Protein AF-A0A7D9LMX1-F1 (afdb_monomer_lite)

Radius of gyration: 12.06 Å; chains: 1; bounding box: 26×20×35 Å

Structure (mmCIF, N/CA/C/O backbone):
data_AF-A0A7D9LMX1-F1
#
_entry.id   AF-A0A7D9LMX1-F1
#
loop_
_atom_site.group_PDB
_atom_site.id
_atom_site.type_symbol
_atom_site.label_atom_id
_atom_site.label_alt_id
_atom_site.label_comp_id
_atom_site.label_asym_id
_atom_site.label_entity_id
_atom_site.label_seq_id
_atom_site.pdbx_PDB_ins_code
_atom_site.Cartn_x
_atom_site.Cartn_y
_atom_site.Cartn_z
_atom_site.occupancy
_atom_site.B_iso_or_equiv
_atom_site.auth_seq_id
_atom_site.auth_comp_id
_atom_site.auth_asym_id
_atom_site.auth_atom_id
_atom_site.pdbx_PDB_model_num
ATOM 1 N N . MET A 1 1 ? -0.885 -1.069 -16.290 1.00 62.06 1 MET A N 1
ATOM 2 C CA . MET A 1 1 ? -0.206 0.245 -16.157 1.00 62.06 1 MET A CA 1
ATOM 3 C C . MET A 1 1 ? -0.481 0.775 -14.750 1.00 62.06 1 MET A C 1
ATOM 5 O O . MET A 1 1 ? -1.507 0.403 -14.203 1.00 62.06 1 MET A O 1
ATOM 9 N N . ILE A 1 2 ? 0.375 1.613 -14.139 1.00 68.62 2 ILE A N 1
ATOM 10 C CA . ILE A 1 2 ? 0.148 2.138 -12.765 1.00 68.62 2 ILE A CA 1
ATOM 11 C C . ILE A 1 2 ? -1.242 2.779 -12.602 1.00 68.62 2 ILE A C 1
ATOM 13 O O . ILE A 1 2 ? -1.844 2.722 -11.542 1.00 68.62 2 ILE A O 1
ATOM 17 N N . ASN A 1 3 ? -1.809 3.321 -13.680 1.00 68.62 3 ASN A N 1
ATOM 18 C CA . ASN A 1 3 ? -3.159 3.886 -13.701 1.00 68.62 3 ASN A CA 1
ATOM 19 C C . ASN A 1 3 ? -4.289 2.864 -13.483 1.00 68.62 3 ASN A C 1
ATOM 21 O O . ASN A 1 3 ? -5.368 3.266 -13.067 1.00 68.62 3 ASN A O 1
ATOM 25 N N . ASP A 1 4 ? -4.035 1.567 -13.673 1.00 70.19 4 ASP A N 1
ATOM 26 C CA . ASP A 1 4 ? -5.016 0.494 -13.447 1.00 70.19 4 ASP A CA 1
ATOM 27 C C . ASP A 1 4 ? -5.073 0.035 -11.982 1.00 70.19 4 ASP A C 1
ATOM 29 O O . ASP A 1 4 ? -5.859 -0.849 -11.644 1.00 70.19 4 ASP A O 1
ATOM 33 N N . PHE A 1 5 ? -4.220 0.594 -11.121 1.00 70.81 5 PHE A N 1
ATOM 34 C CA . PHE A 1 5 ? -4.066 0.197 -9.724 1.00 70.81 5 PHE A CA 1
ATOM 35 C C . PHE A 1 5 ? -5.397 0.196 -8.957 1.00 70.81 5 PHE A C 1
ATOM 37 O O . PHE A 1 5 ? -5.791 -0.831 -8.417 1.00 70.81 5 PHE A O 1
ATOM 44 N N . ALA A 1 6 ? -6.153 1.295 -9.018 1.00 63.53 6 ALA A N 1
ATOM 45 C CA . ALA A 1 6 ? -7.448 1.417 -8.339 1.00 63.53 6 ALA A CA 1
ATOM 46 C C . ALA A 1 6 ? -8.563 0.547 -8.959 1.00 63.53 6 ALA A C 1
ATOM 48 O O . ALA A 1 6 ? -9.570 0.277 -8.315 1.00 63.53 6 ALA A O 1
ATOM 49 N N . VAL A 1 7 ? -8.397 0.103 -10.210 1.00 61.78 7 VAL A N 1
ATOM 50 C CA . VAL A 1 7 ? -9.395 -0.711 -10.930 1.00 61.78 7 VAL A CA 1
ATOM 51 C C . VAL A 1 7 ? -9.185 -2.204 -10.671 1.00 61.78 7 VAL A C 1
ATOM 53 O O . VAL A 1 7 ? -10.145 -2.969 -10.638 1.00 61.78 7 VAL A O 1
ATOM 56 N N . LYS A 1 8 ? -7.929 -2.633 -10.500 1.00 63.62 8 LYS A N 1
ATOM 57 C CA . LYS A 1 8 ? -7.553 -4.049 -10.344 1.00 63.62 8 LYS A CA 1
ATOM 58 C C . LYS A 1 8 ? -7.294 -4.469 -8.898 1.00 63.62 8 LYS A C 1
ATOM 60 O O . LYS A 1 8 ? -7.275 -5.665 -8.625 1.00 63.62 8 LYS A O 1
ATOM 65 N N . SER A 1 9 ? -7.130 -3.510 -7.993 1.00 68.00 9 SER A N 1
ATOM 66 C CA . SER A 1 9 ? -6.943 -3.739 -6.563 1.00 68.00 9 SER A CA 1
ATOM 67 C C . SER A 1 9 ? -7.950 -2.887 -5.798 1.00 68.00 9 SER A C 1
ATOM 69 O O . SER A 1 9 ? -7.634 -1.746 -5.467 1.00 68.00 9 SER A O 1
ATOM 71 N N . PRO A 1 10 ? -9.177 -3.388 -5.556 1.00 76.12 10 PRO A N 1
ATOM 72 C CA . PRO A 1 10 ? -10.154 -2.649 -4.772 1.00 76.12 10 PRO A CA 1
ATOM 73 C C . PRO A 1 10 ? -9.621 -2.495 -3.347 1.00 76.12 10 PRO A C 1
ATOM 75 O O . PRO A 1 10 ? -9.517 -3.465 -2.599 1.00 76.12 10 PRO A O 1
ATOM 78 N N . LEU A 1 11 ? -9.237 -1.270 -3.001 1.00 82.56 11 LEU A N 1
ATOM 79 C CA . LEU A 1 11 ? -8.782 -0.916 -1.664 1.00 82.56 11 LEU A CA 1
ATOM 80 C C . LEU A 1 11 ? -9.994 -0.622 -0.785 1.00 82.56 11 LEU A C 1
ATOM 82 O O . LEU A 1 11 ? -10.967 -0.020 -1.235 1.00 82.56 11 LEU A O 1
ATOM 86 N N . ILE A 1 12 ? -9.921 -1.053 0.471 1.00 83.31 12 ILE A N 1
ATOM 87 C CA . ILE A 1 12 ? -10.985 -0.842 1.459 1.00 83.31 12 ILE A CA 1
ATOM 88 C C . ILE A 1 12 ? -10.922 0.588 2.012 1.00 83.31 12 ILE A C 1
ATOM 90 O O . ILE A 1 12 ? -11.951 1.179 2.321 1.00 83.31 12 ILE A O 1
ATOM 94 N N . ALA A 1 13 ? -9.710 1.132 2.146 1.00 84.19 13 ALA A N 1
ATOM 95 C CA . ALA A 1 13 ? -9.479 2.483 2.639 1.00 84.19 13 ALA A CA 1
ATOM 96 C C . ALA A 1 13 ? -9.600 3.513 1.511 1.00 84.19 13 ALA A C 1
ATOM 98 O O . ALA A 1 13 ? -9.354 3.209 0.335 1.00 84.19 13 ALA A O 1
ATOM 99 N N . ASP A 1 14 ? -9.906 4.750 1.896 1.00 86.75 14 ASP A N 1
ATOM 100 C CA . ASP A 1 14 ? -9.820 5.881 0.986 1.00 86.75 14 ASP A CA 1
ATOM 101 C C . ASP A 1 14 ? -8.378 6.025 0.496 1.00 86.75 14 ASP A C 1
ATOM 103 O O . ASP A 1 14 ? -7.407 5.791 1.226 1.00 86.75 14 ASP A O 1
ATOM 107 N N . HIS A 1 15 ? -8.221 6.387 -0.773 1.00 88.00 15 HIS A N 1
ATOM 108 C CA . HIS A 1 15 ? -6.906 6.498 -1.378 1.00 88.00 15 HIS A CA 1
ATOM 109 C C . HIS A 1 15 ? -6.819 7.681 -2.331 1.00 88.00 15 HIS A C 1
ATOM 111 O O . HIS A 1 15 ? -7.757 8.021 -3.052 1.00 88.00 15 HIS A O 1
ATOM 117 N N . LEU A 1 16 ? -5.637 8.283 -2.353 1.00 86.06 16 LEU A N 1
ATOM 118 C CA . LEU A 1 16 ? -5.241 9.318 -3.290 1.00 86.06 16 LEU A CA 1
ATOM 119 C C . LEU A 1 16 ? -4.056 8.784 -4.080 1.00 86.06 16 LEU A C 1
ATOM 121 O O . LEU A 1 16 ? -3.109 8.243 -3.512 1.00 86.06 16 LEU A O 1
ATOM 125 N N . LYS A 1 17 ? -4.108 8.933 -5.398 1.00 85.81 17 LYS A N 1
ATOM 126 C CA . LYS A 1 17 ? -3.029 8.511 -6.284 1.00 85.81 17 LYS A CA 1
ATOM 127 C C . LYS A 1 17 ? -2.575 9.676 -7.143 1.00 85.81 17 LYS A C 1
ATOM 129 O O . LYS A 1 17 ? -3.393 10.318 -7.801 1.00 85.81 17 LYS A O 1
ATOM 134 N N . PHE A 1 18 ? -1.265 9.864 -7.222 1.00 84.44 18 PHE A N 1
ATOM 135 C CA . PHE A 1 18 ? -0.633 10.774 -8.162 1.00 84.44 18 PHE A CA 1
ATOM 136 C C . PHE A 1 18 ? 0.600 10.101 -8.769 1.00 84.44 18 PHE A C 1
ATOM 138 O O . PHE A 1 18 ? 1.582 9.859 -8.085 1.00 84.44 18 PHE A O 1
ATOM 145 N N . VAL A 1 19 ? 0.546 9.793 -10.069 1.00 86.19 19 VAL A N 1
ATOM 146 C CA . VAL A 1 19 ? 1.618 9.073 -10.78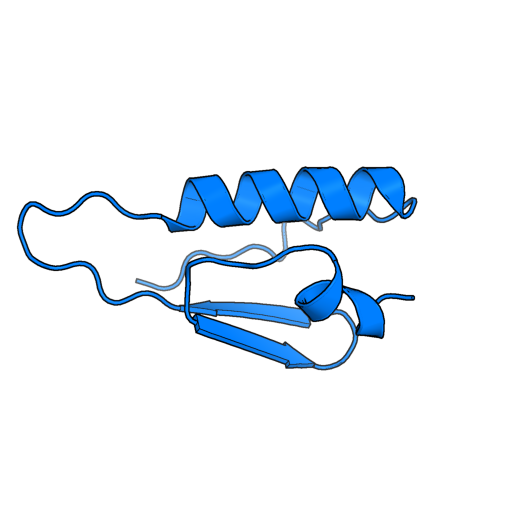6 1.00 86.19 19 VAL A CA 1
ATOM 147 C C . VAL A 1 19 ? 1.961 7.741 -10.089 1.00 86.19 19 VAL A C 1
ATOM 149 O O . VAL A 1 19 ? 1.130 6.827 -10.149 1.00 86.19 19 VAL A O 1
ATOM 152 N N . ASP A 1 20 ? 3.141 7.625 -9.477 1.00 85.00 20 ASP A N 1
ATOM 153 C CA . ASP A 1 20 ? 3.666 6.475 -8.732 1.00 85.00 20 ASP A CA 1
ATOM 154 C C . ASP A 1 20 ? 3.440 6.579 -7.218 1.00 85.00 20 ASP A C 1
ATOM 156 O O . ASP A 1 20 ? 3.537 5.568 -6.520 1.00 85.00 20 ASP A O 1
ATOM 160 N N . ASP A 1 21 ? 3.077 7.762 -6.722 1.00 86.38 21 ASP A N 1
ATOM 161 C CA . ASP A 1 21 ? 2.748 7.977 -5.321 1.00 86.38 21 ASP A CA 1
ATOM 162 C C . ASP A 1 21 ? 1.289 7.593 -5.038 1.00 86.38 21 ASP A C 1
ATOM 164 O O . ASP A 1 21 ? 0.345 7.975 -5.743 1.00 86.38 21 ASP A O 1
ATOM 168 N N . VAL A 1 22 ? 1.108 6.831 -3.960 1.00 87.62 22 VAL A N 1
ATOM 169 C CA . VAL A 1 22 ? -0.194 6.417 -3.432 1.00 87.62 22 VAL A CA 1
ATOM 170 C C . VAL A 1 22 ? -0.226 6.730 -1.943 1.00 87.62 22 VAL A C 1
ATOM 172 O O . VAL A 1 22 ? 0.639 6.290 -1.186 1.00 87.62 22 VAL A O 1
ATOM 175 N N . THR A 1 23 ? -1.248 7.466 -1.519 1.00 89.31 23 THR A N 1
ATOM 176 C CA . THR A 1 23 ? -1.550 7.744 -0.115 1.00 89.31 23 THR A CA 1
ATOM 177 C C . THR A 1 23 ? -2.829 7.014 0.263 1.00 89.31 23 THR A C 1
ATOM 179 O O . THR A 1 23 ? -3.841 7.148 -0.422 1.00 89.31 23 THR A O 1
ATOM 182 N N . LEU A 1 24 ? -2.780 6.249 1.352 1.00 89.69 24 LEU A N 1
ATOM 183 C CA . LEU A 1 24 ? -3.939 5.589 1.949 1.00 89.69 24 LEU A CA 1
ATOM 184 C C . LEU A 1 24 ? -4.371 6.370 3.186 1.00 89.69 24 LEU A C 1
ATOM 186 O O . LEU A 1 24 ? -3.521 6.830 3.949 1.00 89.69 24 LEU A O 1
ATOM 190 N N . SER A 1 25 ? -5.676 6.498 3.390 1.00 89.62 25 SER A N 1
ATOM 191 C CA . SER A 1 25 ? -6.252 7.120 4.575 1.00 89.62 25 SER A CA 1
ATOM 192 C C . SER A 1 25 ? -7.441 6.302 5.053 1.00 89.62 25 SER A C 1
ATOM 194 O O . SER A 1 25 ? -8.285 5.881 4.267 1.00 89.62 25 SER A O 1
ATOM 196 N N . GLU A 1 26 ? -7.509 6.069 6.356 1.00 88.25 26 GLU A N 1
ATOM 197 C CA . GLU A 1 26 ? -8.666 5.451 6.987 1.00 88.25 26 GLU A CA 1
ATOM 198 C C . GLU A 1 26 ? -9.041 6.214 8.255 1.00 88.25 26 GLU A C 1
ATOM 200 O O . GLU A 1 26 ? -8.200 6.840 8.903 1.00 88.25 26 GLU A O 1
ATOM 205 N N . VAL A 1 27 ? -10.317 6.131 8.625 1.00 87.56 27 VAL A N 1
ATOM 206 C CA . VAL A 1 27 ? -10.816 6.609 9.914 1.00 87.56 27 VAL A CA 1
ATOM 207 C C . VAL A 1 27 ? -11.208 5.391 10.736 1.00 87.56 27 VAL A C 1
ATOM 209 O O . VAL A 1 27 ? -12.240 4.764 10.490 1.00 87.56 27 VAL A O 1
ATOM 212 N N . VAL A 1 28 ? -10.380 5.053 11.722 1.00 85.44 28 VAL A N 1
ATOM 213 C CA . VAL A 1 28 ? -10.629 3.920 12.617 1.00 85.44 28 VAL A CA 1
ATOM 214 C C . VAL A 1 28 ? -11.439 4.403 13.817 1.00 85.44 28 VAL A C 1
ATOM 216 O O . VAL A 1 28 ? -11.022 5.301 14.547 1.00 85.44 28 VAL A O 1
ATOM 219 N N . LYS A 1 29 ? -12.623 3.820 14.029 1.00 85.69 29 LYS A N 1
ATOM 220 C CA . LYS A 1 29 ? -13.407 4.067 15.248 1.00 85.69 29 LYS A CA 1
ATOM 221 C C . LYS A 1 29 ? -12.726 3.399 16.439 1.00 85.69 29 LYS A C 1
ATOM 223 O O . LYS A 1 29 ? -12.091 2.358 16.286 1.00 85.69 29 LYS A O 1
ATOM 228 N N . THR A 1 30 ? -12.917 3.951 17.633 1.00 80.25 30 THR A N 1
ATOM 229 C CA . THR A 1 30 ? -12.477 3.318 18.882 1.00 80.25 30 THR A CA 1
ATOM 230 C C . THR A 1 30 ? -12.968 1.864 18.921 1.00 80.25 30 THR A C 1
ATOM 232 O O . THR A 1 30 ? -14.139 1.615 18.647 1.00 80.25 30 THR A O 1
ATOM 235 N N . GLU A 1 31 ? -12.061 0.922 19.203 1.00 82.94 31 GLU A N 1
ATOM 236 C CA . GLU A 1 31 ? -12.284 -0.543 19.210 1.00 82.94 31 GLU A CA 1
ATOM 237 C C . GLU A 1 31 ? -12.428 -1.236 17.840 1.00 82.94 31 GLU A C 1
ATOM 239 O O . GLU A 1 31 ? -12.645 -2.446 17.781 1.00 82.94 31 GLU A O 1
ATOM 244 N N . SER A 1 32 ? -12.268 -0.517 16.726 1.00 82.06 32 SER A N 1
ATOM 245 C CA . SER A 1 32 ? -12.216 -1.129 15.389 1.00 82.06 32 SER A CA 1
ATOM 246 C C . SER A 1 32 ? -10.784 -1.479 14.980 1.00 82.06 32 SER A C 1
ATOM 248 O O . SER A 1 32 ? -9.824 -0.839 15.405 1.00 82.06 32 SER A O 1
ATOM 250 N N . ILE A 1 33 ? -10.639 -2.504 14.139 1.00 85.88 33 ILE A N 1
ATOM 251 C CA . ILE A 1 33 ? -9.345 -2.926 13.594 1.00 85.88 33 ILE A CA 1
ATOM 252 C C . ILE A 1 33 ? -9.070 -2.137 12.309 1.00 85.88 33 ILE A C 1
ATOM 254 O O . ILE A 1 33 ? -9.953 -1.997 11.464 1.00 85.88 33 ILE A O 1
ATOM 258 N N . SER A 1 34 ?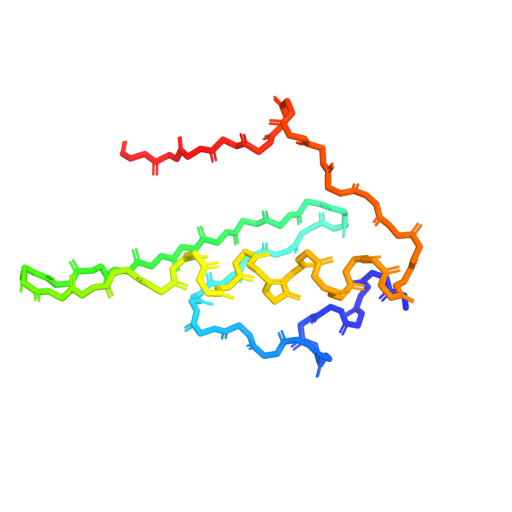 -7.842 -1.638 12.177 1.00 87.19 34 SER A N 1
ATOM 259 C CA . SER A 1 34 ? -7.327 -1.014 10.955 1.00 87.19 34 SER A CA 1
ATOM 260 C C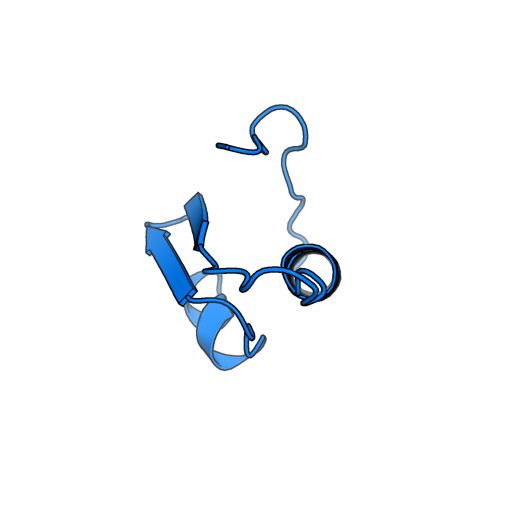 . SER A 1 34 ? -7.381 -1.979 9.766 1.00 87.19 34 SER A C 1
ATOM 262 O O . SER A 1 34 ? -7.025 -3.154 9.889 1.00 87.19 34 SER A O 1
ATOM 264 N N . VAL A 1 35 ? -7.769 -1.476 8.595 1.00 87.75 35 VAL A N 1
ATOM 265 C CA . VAL A 1 35 ? -7.733 -2.232 7.333 1.00 87.75 35 VAL A CA 1
ATOM 266 C C . VAL A 1 35 ? -6.517 -1.866 6.474 1.00 87.75 35 VAL A C 1
ATOM 268 O O . VAL A 1 35 ? -6.330 -2.436 5.395 1.00 87.75 35 VAL A O 1
ATOM 271 N N . LEU A 1 36 ? -5.661 -0.943 6.938 1.00 87.69 36 LEU A N 1
ATOM 272 C CA . LEU A 1 36 ? -4.471 -0.500 6.204 1.00 87.69 36 LEU A CA 1
ATOM 273 C C . LEU A 1 36 ? -3.520 -1.650 5.894 1.00 87.69 36 LEU A C 1
ATOM 275 O O . LEU A 1 36 ? -3.037 -1.725 4.768 1.00 87.69 36 LEU A O 1
ATOM 279 N N . GLN A 1 37 ? -3.288 -2.569 6.835 1.00 87.38 37 GLN A N 1
ATOM 280 C CA . GLN A 1 37 ? -2.393 -3.702 6.584 1.00 87.38 37 GLN A CA 1
ATOM 281 C C . GLN A 1 37 ? -2.916 -4.591 5.447 1.00 87.38 37 GLN A C 1
ATOM 283 O O . GLN A 1 37 ? -2.169 -4.923 4.531 1.00 87.38 37 GLN A O 1
ATOM 288 N N . THR A 1 38 ? -4.217 -4.895 5.438 1.00 89.31 38 THR A N 1
ATOM 289 C CA . THR A 1 38 ? -4.854 -5.665 4.357 1.00 89.31 38 THR A CA 1
ATOM 290 C C . THR A 1 38 ? -4.740 -4.956 3.005 1.00 89.31 38 THR A C 1
ATOM 292 O O . THR A 1 38 ? -4.479 -5.594 1.980 1.00 89.31 38 THR A O 1
ATOM 295 N N . ASN A 1 39 ? -4.888 -3.628 2.988 1.00 88.69 39 ASN A N 1
ATOM 296 C CA . ASN A 1 39 ? -4.668 -2.837 1.779 1.00 88.69 39 ASN A CA 1
ATOM 297 C C . ASN A 1 39 ? -3.200 -2.890 1.339 1.00 88.69 39 ASN A C 1
ATOM 299 O O . ASN A 1 39 ? -2.937 -3.130 0.166 1.00 88.69 39 ASN A O 1
ATOM 303 N N . LEU A 1 40 ? -2.238 -2.741 2.253 1.00 88.44 40 LEU A N 1
ATOM 304 C CA . LEU A 1 40 ? -0.807 -2.830 1.941 1.00 88.44 40 LEU A CA 1
ATOM 305 C C . LEU A 1 40 ? -0.425 -4.194 1.355 1.00 88.44 40 LEU A C 1
ATOM 307 O O . LEU A 1 40 ? 0.316 -4.246 0.372 1.00 88.44 40 LEU A O 1
ATOM 311 N N . ASP A 1 41 ? -0.971 -5.283 1.894 1.00 89.75 41 ASP A N 1
ATOM 312 C CA . ASP A 1 41 ? -0.745 -6.635 1.376 1.00 89.75 41 ASP A CA 1
ATOM 313 C C . ASP A 1 41 ? -1.288 -6.779 -0.055 1.00 89.75 41 ASP A C 1
ATOM 315 O O . ASP A 1 41 ? -0.608 -7.305 -0.940 1.00 89.75 41 ASP A O 1
ATOM 319 N N . THR A 1 42 ? -2.480 -6.230 -0.310 1.00 89.44 42 THR A N 1
ATOM 320 C CA . THR A 1 42 ? -3.109 -6.205 -1.642 1.00 89.44 42 THR A CA 1
ATOM 321 C C . THR A 1 42 ? -2.267 -5.412 -2.647 1.00 89.44 42 THR A C 1
ATOM 323 O O . THR A 1 42 ? -2.059 -5.846 -3.782 1.00 89.44 42 THR A O 1
ATOM 326 N N . ILE A 1 43 ? -1.739 -4.264 -2.223 1.00 88.56 43 ILE A N 1
ATOM 327 C CA . ILE A 1 43 ? -0.880 -3.393 -3.033 1.00 88.56 43 ILE A CA 1
ATOM 328 C C . ILE A 1 43 ? 0.448 -4.076 -3.340 1.00 88.56 43 ILE A C 1
ATOM 330 O O . ILE A 1 43 ? 0.924 -4.018 -4.472 1.00 88.56 43 ILE A O 1
ATOM 334 N N . SER A 1 44 ? 1.029 -4.747 -2.348 1.00 88.81 44 SER A N 1
ATOM 335 C CA . SER A 1 44 ? 2.267 -5.509 -2.492 1.00 88.81 44 SER A CA 1
ATOM 336 C C . SER A 1 44 ? 2.103 -6.655 -3.495 1.00 88.81 44 SER A C 1
ATOM 338 O O . SER A 1 44 ? 2.934 -6.811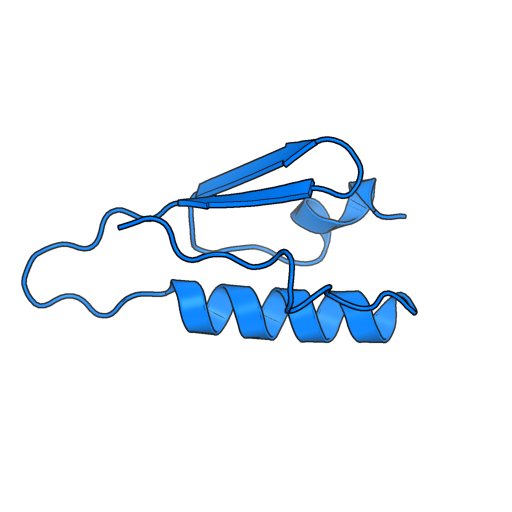 -4.394 1.00 88.81 44 SER A O 1
ATOM 340 N N . ALA A 1 45 ? 0.998 -7.404 -3.409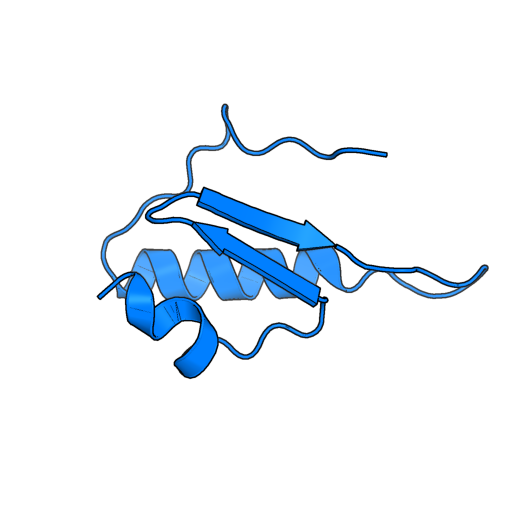 1.00 89.62 45 ALA A N 1
ATOM 341 C CA . ALA A 1 45 ? 0.673 -8.461 -4.365 1.00 89.62 45 ALA A CA 1
ATOM 342 C C . ALA A 1 45 ? 0.517 -7.908 -5.793 1.00 89.62 45 ALA A C 1
ATOM 344 O O . ALA A 1 45 ? 1.185 -8.379 -6.713 1.00 89.62 45 ALA A O 1
ATOM 345 N N . TRP A 1 46 ? -0.276 -6.846 -5.968 1.00 88.56 46 TRP A N 1
ATOM 346 C CA . TRP A 1 46 ? -0.458 -6.210 -7.274 1.00 88.56 46 TRP A CA 1
ATOM 347 C C . TRP A 1 46 ? 0.852 -5.657 -7.842 1.00 88.56 46 TRP A C 1
ATOM 349 O O . TRP A 1 46 ? 1.126 -5.818 -9.033 1.00 88.56 46 TRP A O 1
ATOM 359 N N . ALA A 1 47 ? 1.680 -5.025 -7.007 1.00 88.50 47 ALA A N 1
ATOM 360 C CA . ALA A 1 47 ? 2.964 -4.484 -7.432 1.00 88.50 47 ALA A CA 1
ATOM 361 C C . ALA A 1 47 ? 3.867 -5.607 -7.950 1.00 88.50 47 ALA A C 1
ATOM 363 O O . ALA A 1 47 ? 4.406 -5.495 -9.052 1.00 88.50 47 ALA A O 1
ATOM 364 N N . LYS A 1 48 ? 3.941 -6.724 -7.218 1.00 89.56 48 LYS A N 1
ATOM 365 C CA . LYS A 1 48 ? 4.701 -7.908 -7.623 1.00 89.56 48 LYS A CA 1
ATOM 366 C C . LYS A 1 48 ? 4.227 -8.464 -8.969 1.00 89.56 48 LYS A C 1
ATOM 368 O O . LYS A 1 48 ? 5.060 -8.702 -9.841 1.00 89.56 48 LYS A O 1
ATOM 373 N N . ASP A 1 49 ? 2.917 -8.588 -9.167 1.00 90.31 49 ASP A N 1
ATOM 374 C CA . ASP A 1 49 ? 2.330 -9.080 -10.424 1.00 90.31 49 ASP A CA 1
ATOM 375 C C . ASP A 1 49 ? 2.582 -8.138 -11.614 1.00 90.31 49 ASP A C 1
ATOM 377 O O . ASP A 1 49 ? 2.587 -8.564 -12.770 1.00 90.31 49 ASP A O 1
ATOM 381 N N . ASN A 1 50 ? 2.826 -6.852 -11.345 1.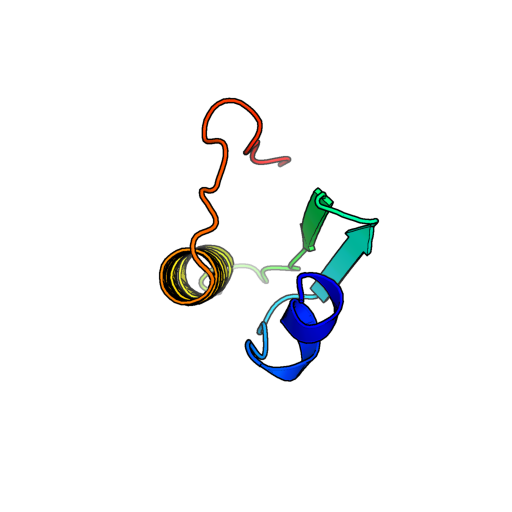00 87.75 50 ASN A N 1
ATOM 382 C CA . ASN A 1 50 ? 3.126 -5.834 -12.353 1.00 87.75 50 ASN A CA 1
ATOM 383 C C . ASN A 1 50 ? 4.630 -5.513 -12.463 1.00 87.75 50 ASN A C 1
ATOM 385 O O . ASN A 1 50 ? 4.988 -4.518 -13.097 1.00 87.75 50 ASN A O 1
ATOM 389 N N . ASN A 1 51 ? 5.513 -6.340 -11.884 1.00 88.56 51 ASN A N 1
ATOM 390 C CA . ASN A 1 51 ? 6.968 -6.126 -11.847 1.00 88.56 51 ASN A CA 1
ATOM 391 C C . ASN A 1 51 ? 7.379 -4.765 -11.248 1.00 88.56 51 ASN A C 1
ATOM 393 O O . ASN A 1 51 ? 8.350 -4.139 -11.677 1.00 88.56 51 ASN A O 1
ATOM 397 N N . MET A 1 52 ? 6.627 -4.300 -10.253 1.00 87.75 52 MET A N 1
ATOM 398 C CA . MET A 1 52 ? 6.891 -3.087 -9.485 1.00 87.75 52 MET A CA 1
ATOM 399 C C . MET A 1 52 ? 7.350 -3.447 -8.074 1.00 87.75 52 MET A C 1
ATOM 401 O O . MET A 1 52 ? 6.940 -4.454 -7.505 1.00 87.75 52 MET A O 1
ATOM 405 N N . ASN A 1 53 ? 8.180 -2.585 -7.489 1.00 86.31 53 ASN A N 1
ATOM 406 C CA . ASN A 1 53 ? 8.643 -2.729 -6.114 1.00 86.31 53 ASN A CA 1
ATOM 407 C C . ASN A 1 53 ? 8.252 -1.495 -5.308 1.00 86.31 53 ASN A C 1
ATOM 409 O O . ASN A 1 53 ? 8.587 -0.370 -5.684 1.00 86.31 53 ASN A O 1
ATOM 413 N N . LEU A 1 54 ? 7.588 -1.717 -4.175 1.00 85.69 54 LEU A N 1
ATOM 414 C CA . LEU A 1 54 ? 7.360 -0.668 -3.187 1.00 85.69 54 LEU A CA 1
ATOM 415 C C . LEU A 1 54 ? 8.703 -0.220 -2.608 1.00 85.69 54 LEU A C 1
ATOM 417 O O . LEU A 1 54 ? 9.604 -1.038 -2.422 1.00 85.69 54 LEU A O 1
ATOM 421 N N . ASN A 1 55 ? 8.845 1.074 -2.321 1.00 86.88 55 ASN A N 1
ATOM 422 C CA . ASN A 1 55 ? 10.058 1.624 -1.724 1.00 86.88 55 ASN A CA 1
ATOM 423 C C . ASN A 1 55 ? 9.883 1.766 -0.202 1.00 86.88 55 ASN A C 1
ATOM 425 O O . ASN A 1 55 ? 9.311 2.765 0.244 1.00 86.88 55 ASN A O 1
ATOM 429 N N . PRO A 1 56 ? 10.434 0.852 0.621 1.00 83.62 56 PRO A N 1
ATOM 430 C CA . PRO A 1 56 ? 10.186 0.851 2.062 1.00 83.62 56 PRO A CA 1
ATOM 431 C C . PRO A 1 56 ? 10.747 2.092 2.759 1.00 83.62 56 PRO A C 1
ATOM 433 O O . PRO A 1 56 ? 10.242 2.502 3.793 1.00 83.62 56 PRO A O 1
ATOM 436 N N . LYS A 1 57 ? 11.782 2.725 2.184 1.00 84.62 57 LYS A N 1
ATOM 437 C CA . LYS A 1 57 ? 12.372 3.957 2.733 1.00 84.62 57 LYS A CA 1
ATOM 438 C C . LYS A 1 57 ? 11.461 5.173 2.554 1.00 84.62 57 LYS A C 1
ATOM 440 O O . LYS A 1 57 ? 11.634 6.169 3.255 1.00 84.62 57 LYS A O 1
ATOM 445 N N . LYS A 1 58 ? 10.554 5.120 1.573 1.00 81.12 58 LYS A N 1
ATOM 446 C CA . LYS A 1 58 ? 9.585 6.182 1.279 1.00 81.12 58 LYS A CA 1
ATOM 447 C C . LYS A 1 58 ? 8.203 5.898 1.868 1.00 81.12 58 LYS A C 1
ATOM 449 O O . LYS A 1 58 ? 7.476 6.853 2.111 1.00 81.12 58 LYS A O 1
ATOM 454 N N . CYS A 1 59 ? 7.857 4.635 2.127 1.00 81.56 59 CYS A N 1
ATOM 455 C CA . CYS A 1 59 ? 6.647 4.277 2.864 1.00 81.56 59 CYS A CA 1
ATOM 456 C C . CYS A 1 59 ? 6.748 4.805 4.299 1.00 81.56 59 CYS A C 1
ATOM 458 O O . CYS A 1 59 ? 7.582 4.349 5.080 1.00 81.56 59 CYS A O 1
ATOM 460 N N . LYS A 1 60 ? 5.917 5.793 4.627 1.00 83.19 60 LYS A N 1
ATOM 461 C CA . LYS A 1 60 ? 5.840 6.393 5.958 1.00 83.19 60 LYS A CA 1
ATOM 462 C C . LYS A 1 60 ? 4.415 6.289 6.466 1.00 83.19 60 LYS A C 1
ATOM 464 O O . LYS A 1 60 ? 3.479 6.599 5.735 1.00 83.19 60 LYS A O 1
ATOM 469 N N . GLU A 1 61 ? 4.284 5.886 7.717 1.00 81.94 61 GLU A N 1
ATOM 470 C CA . GLU A 1 61 ? 3.043 6.024 8.463 1.00 81.94 61 GLU A CA 1
ATOM 471 C C . GLU A 1 61 ? 2.939 7.470 8.965 1.00 81.94 61 GLU A C 1
ATOM 473 O O . GLU A 1 61 ? 3.916 8.031 9.470 1.00 81.94 61 GLU A O 1
ATOM 478 N N . MET A 1 62 ? 1.779 8.090 8.763 1.00 75.31 62 MET A N 1
ATOM 479 C CA . MET A 1 62 ? 1.472 9.430 9.257 1.00 75.31 62 MET A CA 1
ATOM 480 C C . MET A 1 62 ? 0.319 9.286 10.247 1.00 75.31 62 MET A C 1
ATOM 482 O O . MET A 1 62 ? -0.791 8.962 9.829 1.00 75.31 62 MET A O 1
ATOM 486 N N . VAL A 1 63 ? 0.615 9.473 11.536 1.00 66.25 63 VAL A N 1
ATOM 487 C CA . VAL A 1 63 ? -0.334 9.368 12.659 1.00 66.25 63 VAL A CA 1
ATOM 488 C C . VAL A 1 63 ? -0.614 10.752 13.222 1.00 66.25 63 VAL A C 1
ATOM 490 O O . VAL A 1 63 ? 0.368 11.516 13.378 1.00 66.25 63 VAL A O 1
#

Organism: Paramuricea clavata (NCBI:txid317549)

pLDDT: mean 82.96, std 7.92, range [61.78, 90.31]

Sequence (63 aa):
MINDFAVKSPLIADHLKFVDDVTLSEVVKTESISVLQTNLDTISAWAKDNNMNLNPKKCKEMV

Foldseek 3Di:
DVVCLCVPQVQPFDWDDDDNDIDTDDDADVPGDDCVVVSVVSSCVVCVVVVHDDDPVPDDDDD

Secondary structure (DSSP, 8-state):
-GGGHHHHS--SSEEEEETTEEEEE--PPTTPPPSHHHHHHHHHHHHHHTT----TTT-----